Protein AF-X1IA68-F1 (afdb_monomer_lite)

Structure (mmCIF, N/CA/C/O backbone):
data_AF-X1IA68-F1
#
_entry.id   AF-X1IA68-F1
#
loop_
_atom_site.group_PDB
_atom_site.id
_atom_site.type_symbol
_atom_site.label_atom_id
_atom_site.label_alt_id
_atom_site.label_comp_id
_atom_site.label_asym_id
_atom_site.label_entity_id
_atom_site.label_seq_id
_atom_site.pdbx_PDB_ins_code
_atom_site.Cartn_x
_atom_site.Cartn_y
_atom_site.Cartn_z
_atom_site.occupancy
_atom_site.B_iso_or_equiv
_atom_site.auth_seq_id
_atom_site.auth_comp_id
_atom_site.auth_asym_id
_atom_site.auth_atom_id
_atom_site.pdbx_PDB_model_num
ATOM 1 N N . MET A 1 1 ? 50.338 -33.940 -5.721 1.00 51.47 1 MET A N 1
ATOM 2 C CA . MET A 1 1 ? 49.731 -33.482 -6.995 1.00 51.47 1 MET A CA 1
ATOM 3 C C . MET A 1 1 ? 48.842 -32.270 -6.734 1.00 51.47 1 MET A C 1
ATOM 5 O O . MET A 1 1 ? 47.936 -32.360 -5.916 1.00 51.47 1 MET A O 1
ATOM 9 N N . ARG A 1 2 ? 49.109 -31.123 -7.370 1.00 55.72 2 ARG A N 1
ATOM 10 C CA . ARG A 1 2 ? 48.331 -29.884 -7.185 1.00 55.72 2 ARG A CA 1
ATOM 11 C C . ARG A 1 2 ? 47.041 -29.965 -8.017 1.00 55.72 2 ARG A C 1
ATOM 13 O O . ARG A 1 2 ? 47.115 -30.059 -9.237 1.00 55.72 2 ARG A O 1
ATOM 20 N N . LYS A 1 3 ? 45.870 -29.956 -7.366 1.00 65.56 3 LYS A N 1
ATOM 21 C CA . LYS A 1 3 ? 44.548 -29.974 -8.027 1.00 65.56 3 LYS A CA 1
ATOM 22 C C . LYS A 1 3 ? 44.450 -28.796 -9.011 1.00 65.56 3 LYS A C 1
ATOM 24 O O . LYS A 1 3 ? 44.609 -27.643 -8.604 1.00 65.56 3 LYS A O 1
ATOM 29 N N . ARG A 1 4 ? 44.207 -29.074 -10.298 1.00 63.50 4 ARG A N 1
ATOM 30 C CA . ARG A 1 4 ? 43.933 -28.047 -11.319 1.00 63.50 4 ARG A CA 1
ATOM 31 C C . ARG A 1 4 ? 42.646 -27.312 -10.923 1.00 63.50 4 ARG A C 1
ATOM 33 O O . ARG A 1 4 ? 41.605 -27.945 -10.771 1.00 63.50 4 ARG A O 1
ATOM 40 N N . LYS A 1 5 ? 42.721 -25.993 -10.725 1.00 69.12 5 LYS A N 1
ATOM 41 C CA . LYS A 1 5 ? 41.530 -25.148 -10.572 1.00 69.12 5 LYS A CA 1
ATOM 42 C C . LYS A 1 5 ? 40.918 -24.979 -11.962 1.00 69.12 5 LYS A C 1
ATOM 44 O O . LYS A 1 5 ? 41.547 -24.375 -12.825 1.00 69.12 5 LYS A O 1
ATOM 49 N N . PHE A 1 6 ? 39.743 -25.554 -12.190 1.00 72.56 6 PHE A N 1
ATOM 50 C CA . PHE A 1 6 ? 38.972 -25.295 -13.402 1.00 72.56 6 PHE A CA 1
ATOM 51 C C . PHE A 1 6 ? 38.221 -23.975 -13.226 1.00 72.56 6 PHE A C 1
ATOM 53 O O . PHE A 1 6 ? 37.644 -23.726 -12.168 1.00 72.56 6 PHE A O 1
ATOM 60 N N . ALA A 1 7 ? 38.252 -23.116 -14.242 1.00 78.44 7 ALA A N 1
ATOM 61 C CA . ALA A 1 7 ? 37.415 -21.927 -14.258 1.00 78.44 7 ALA A CA 1
ATOM 62 C C . ALA A 1 7 ? 35.958 -22.369 -14.455 1.00 78.44 7 ALA A C 1
ATOM 64 O O . ALA A 1 7 ? 35.613 -22.943 -15.487 1.00 78.44 7 ALA A O 1
ATOM 65 N N . HIS A 1 8 ? 35.109 -22.134 -13.457 1.00 79.31 8 HIS A N 1
ATOM 66 C CA . HIS A 1 8 ? 33.673 -22.331 -13.604 1.00 79.31 8 HIS A CA 1
ATOM 67 C C . HIS A 1 8 ? 33.095 -21.121 -14.340 1.00 79.31 8 HIS A C 1
ATOM 69 O O . HIS A 1 8 ? 33.116 -20.009 -13.816 1.00 79.31 8 HIS A O 1
ATOM 75 N N . VAL A 1 9 ? 32.585 -21.326 -15.555 1.00 81.44 9 VAL A N 1
ATOM 76 C CA . VAL A 1 9 ? 31.809 -20.295 -16.252 1.00 81.44 9 VAL A CA 1
ATOM 77 C C . VAL A 1 9 ? 30.414 -20.287 -15.638 1.00 81.44 9 VAL A C 1
ATOM 79 O O . VAL A 1 9 ? 29.654 -21.244 -15.792 1.00 81.44 9 VAL A O 1
ATOM 82 N N . LEU A 1 10 ? 30.083 -19.225 -14.904 1.00 80.50 10 LEU A N 1
ATOM 83 C CA . LEU A 1 10 ? 28.730 -19.034 -14.393 1.00 80.50 10 LEU A CA 1
ATOM 84 C C . LEU A 1 10 ? 27.789 -18.786 -15.573 1.00 80.50 10 LEU A C 1
ATOM 86 O O .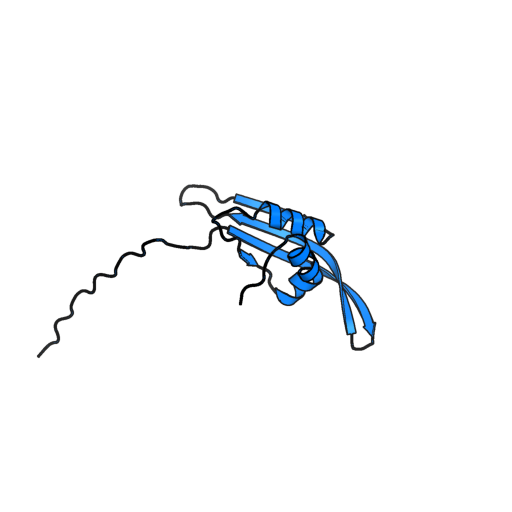 LEU A 1 10 ? 28.032 -17.911 -16.406 1.00 80.50 10 LEU A O 1
ATOM 90 N N . LYS A 1 11 ? 26.708 -19.564 -15.649 1.00 80.94 11 LYS A N 1
ATOM 91 C CA . LYS A 1 11 ? 25.676 -19.362 -16.664 1.00 80.94 11 LYS A CA 1
ATOM 92 C C . LYS A 1 11 ? 25.008 -18.001 -16.416 1.00 80.94 11 LYS A C 1
ATOM 94 O O . LYS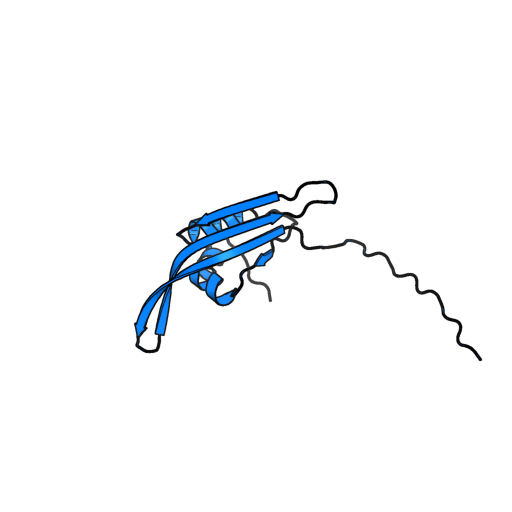 A 1 11 ? 24.622 -17.740 -15.275 1.00 80.94 11 LYS A O 1
ATOM 99 N N . PRO A 1 12 ? 24.846 -17.143 -17.437 1.00 74.12 12 PRO A N 1
ATOM 100 C CA . PRO A 1 12 ? 24.153 -15.878 -17.255 1.00 74.12 12 PRO A CA 1
ATOM 101 C C . PRO A 1 12 ? 22.700 -16.132 -16.841 1.00 74.12 12 PRO A C 1
ATOM 103 O O . PRO A 1 12 ? 22.039 -17.045 -17.349 1.00 74.12 12 PRO A O 1
ATOM 106 N N . ASN A 1 13 ? 22.192 -15.307 -15.926 1.00 76.88 13 ASN A N 1
ATOM 107 C CA . ASN A 1 13 ? 20.774 -15.321 -15.590 1.00 76.88 13 ASN A CA 1
ATOM 108 C C . ASN A 1 13 ? 19.963 -14.935 -16.831 1.00 76.88 13 ASN A C 1
ATOM 110 O O . ASN A 1 13 ? 20.198 -13.887 -17.426 1.00 76.88 13 ASN A O 1
ATOM 114 N N . LYS A 1 14 ? 18.979 -15.766 -17.199 1.00 68.88 14 LYS A N 1
ATOM 115 C CA . LYS A 1 14 ? 18.108 -15.523 -18.365 1.00 68.88 14 LYS A CA 1
ATOM 116 C C . LYS A 1 14 ? 17.340 -14.199 -18.245 1.00 68.88 14 LYS A C 1
ATOM 118 O O . LYS A 1 14 ? 17.063 -13.558 -19.248 1.00 68.88 14 LYS A O 1
ATOM 123 N N . THR A 1 15 ? 17.014 -13.798 -17.016 1.00 61.28 15 THR A N 1
ATOM 124 C CA . THR A 1 15 ? 16.343 -12.537 -16.677 1.00 61.28 15 THR A CA 1
ATOM 125 C C . THR A 1 15 ? 16.694 -12.141 -15.249 1.00 61.28 15 THR A C 1
ATOM 127 O O . THR A 1 15 ? 16.674 -12.997 -14.364 1.00 61.28 15 THR A O 1
ATOM 130 N N . ASN A 1 16 ? 16.934 -10.854 -15.001 1.00 62.41 16 ASN A N 1
ATOM 131 C CA . ASN A 1 16 ? 17.073 -10.319 -13.649 1.00 62.41 16 ASN A CA 1
ATOM 132 C C . ASN A 1 16 ? 15.703 -9.791 -13.195 1.00 62.41 16 ASN A C 1
ATOM 134 O O . ASN A 1 16 ? 15.261 -8.740 -13.655 1.00 62.41 16 ASN A O 1
ATOM 138 N N . ARG A 1 17 ? 14.990 -10.519 -12.326 1.00 65.75 17 ARG A N 1
ATOM 139 C CA . ARG A 1 17 ? 13.723 -10.043 -11.734 1.00 65.75 17 ARG A CA 1
ATOM 140 C C . ARG A 1 17 ? 14.011 -9.158 -10.527 1.00 65.75 17 ARG A C 1
ATOM 142 O O . ARG A 1 17 ? 13.583 -9.449 -9.415 1.00 65.75 17 ARG A O 1
ATOM 149 N N . ASN A 1 18 ? 14.775 -8.096 -10.748 1.00 77.81 18 ASN A N 1
ATOM 150 C CA . ASN A 1 18 ? 15.015 -7.128 -9.696 1.00 77.81 18 ASN A CA 1
ATOM 151 C C . ASN A 1 18 ? 13.709 -6.374 -9.407 1.00 77.81 18 ASN A C 1
ATOM 153 O O . ASN A 1 18 ? 13.101 -5.855 -10.348 1.00 77.81 18 ASN A O 1
ATOM 157 N N . PRO A 1 19 ? 13.280 -6.277 -8.135 1.00 86.19 19 PRO A N 1
ATOM 158 C CA . PRO A 1 19 ? 12.165 -5.424 -7.755 1.00 86.19 19 PRO A CA 1
ATOM 159 C C . PRO A 1 19 ? 12.383 -4.004 -8.285 1.00 86.19 19 PRO A C 1
ATOM 161 O O . PRO A 1 19 ? 13.470 -3.432 -8.146 1.00 86.19 19 PRO A O 1
ATOM 164 N N . ALA A 1 20 ? 11.376 -3.469 -8.965 1.00 90.81 20 ALA A N 1
ATOM 165 C CA . ALA A 1 20 ? 11.455 -2.161 -9.610 1.00 90.81 20 ALA A CA 1
ATOM 166 C C . ALA A 1 20 ? 10.294 -1.242 -9.230 1.00 90.81 20 ALA A C 1
ATOM 168 O O . ALA A 1 20 ? 10.384 -0.044 -9.470 1.00 90.81 20 ALA A O 1
ATOM 169 N N . GLN A 1 21 ? 9.218 -1.785 -8.660 1.00 95.19 21 GLN A N 1
ATOM 170 C CA . GLN A 1 21 ? 8.056 -1.017 -8.238 1.00 95.19 21 GLN A CA 1
ATOM 171 C C . GLN A 1 21 ? 7.774 -1.301 -6.772 1.00 95.19 21 GLN A C 1
ATOM 173 O O . GLN A 1 21 ? 7.566 -2.452 -6.386 1.00 95.19 21 GLN A O 1
ATOM 178 N N . PHE A 1 22 ? 7.760 -0.241 -5.981 1.00 97.00 22 PHE A N 1
ATOM 179 C CA . PHE A 1 22 ? 7.554 -0.282 -4.548 1.00 97.00 22 PHE A CA 1
ATOM 180 C C . PHE A 1 22 ? 6.441 0.687 -4.175 1.00 97.00 22 PHE A C 1
ATOM 182 O O . PHE A 1 22 ? 6.287 1.742 -4.792 1.00 97.00 22 PHE A O 1
ATOM 189 N N . LEU A 1 23 ? 5.680 0.332 -3.153 1.00 97.94 23 LEU A N 1
ATOM 190 C CA . LEU A 1 23 ? 4.729 1.209 -2.503 1.00 97.94 23 LEU A CA 1
ATOM 191 C C . LEU A 1 23 ? 4.974 1.114 -1.005 1.00 97.94 23 LEU A C 1
ATOM 193 O O . LEU A 1 23 ? 4.634 0.115 -0.379 1.00 97.94 23 LEU A O 1
ATOM 197 N N . PHE A 1 24 ? 5.611 2.139 -0.458 1.00 98.00 24 PHE A N 1
ATOM 198 C CA . PHE A 1 24 ? 5.800 2.270 0.979 1.00 98.00 24 PHE A CA 1
ATOM 199 C C . PHE A 1 24 ? 4.591 2.971 1.559 1.00 98.00 24 PHE A C 1
ATOM 201 O O . PHE A 1 24 ? 4.080 3.899 0.931 1.00 98.00 24 PHE A O 1
ATOM 208 N N . PHE A 1 25 ? 4.140 2.562 2.733 1.00 97.94 25 PHE A N 1
ATOM 209 C CA . PHE A 1 25 ? 3.120 3.306 3.448 1.00 97.94 25 PHE A CA 1
ATOM 210 C C . PHE A 1 25 ? 3.297 3.189 4.955 1.00 97.94 25 PHE A C 1
ATOM 212 O O . PHE A 1 25 ? 3.920 2.247 5.444 1.00 97.94 25 PHE A O 1
ATOM 219 N N . ASP A 1 26 ? 2.763 4.184 5.647 1.00 97.19 26 ASP A N 1
ATOM 220 C CA . ASP A 1 26 ? 2.767 4.293 7.098 1.00 97.19 26 ASP A CA 1
ATOM 221 C C . ASP A 1 26 ? 1.450 4.925 7.551 1.00 97.19 26 ASP A C 1
ATOM 223 O O . ASP A 1 26 ? 0.864 5.738 6.816 1.00 97.19 26 ASP A O 1
ATOM 227 N N . THR A 1 27 ? 0.963 4.517 8.722 1.00 96.56 27 THR A N 1
ATOM 228 C CA . THR A 1 27 ? -0.342 4.930 9.241 1.00 96.56 27 THR A CA 1
ATOM 229 C C . THR A 1 27 ? -0.262 5.421 10.679 1.00 96.56 27 THR A C 1
ATOM 231 O O . THR A 1 27 ? 0.379 4.826 11.537 1.00 96.56 27 THR A O 1
ATOM 234 N N . GLU A 1 28 ? -0.990 6.494 10.958 1.00 96.06 28 GLU A N 1
ATOM 235 C CA . GLU A 1 28 ? -1.250 6.990 12.303 1.00 96.06 28 GLU A CA 1
ATOM 236 C C . GLU A 1 28 ? -2.667 6.601 12.715 1.00 96.06 28 GLU A C 1
ATOM 238 O O . GLU A 1 28 ? -3.585 6.585 11.886 1.00 96.06 28 GLU A O 1
ATOM 243 N N . THR A 1 29 ? -2.874 6.309 14.001 1.00 95.25 29 THR A N 1
ATOM 244 C CA . THR A 1 29 ? -4.156 5.774 14.487 1.00 95.25 29 THR A CA 1
ATOM 245 C C . THR A 1 29 ? -4.726 6.517 15.682 1.00 95.25 29 THR A C 1
ATOM 247 O O . THR A 1 29 ? -4.003 7.077 16.506 1.00 95.25 29 THR A O 1
ATOM 250 N N . HIS A 1 30 ? -6.052 6.493 15.786 1.00 92.25 30 HIS A N 1
ATOM 251 C CA . HIS A 1 30 ? -6.770 6.773 17.018 1.00 92.25 30 HIS A CA 1
ATOM 252 C C . HIS A 1 30 ? -6.953 5.474 17.796 1.00 92.25 30 HIS A C 1
ATOM 254 O O . HIS A 1 30 ? -7.501 4.497 17.284 1.00 92.25 30 HIS A O 1
ATOM 260 N N . GLU A 1 31 ? -6.482 5.462 19.039 1.00 91.50 31 GLU A N 1
ATOM 261 C CA . GLU A 1 31 ? -6.665 4.323 19.926 1.00 91.50 31 GLU A CA 1
ATOM 262 C C . GLU A 1 31 ? -7.976 4.462 20.705 1.00 91.50 31 GLU A C 1
ATOM 264 O O . GLU A 1 31 ? -8.190 5.424 21.443 1.00 91.50 31 GLU A O 1
ATOM 269 N N . HIS A 1 32 ? -8.831 3.454 20.578 1.00 89.62 32 HIS A N 1
ATOM 270 C CA . HIS A 1 32 ? -10.095 3.337 21.286 1.00 89.62 32 HIS A CA 1
ATOM 271 C C . HIS A 1 32 ? -10.029 2.164 22.260 1.00 89.62 32 HIS A C 1
ATOM 273 O O . HIS A 1 32 ? -9.780 1.017 21.878 1.00 89.62 32 HIS A O 1
ATOM 279 N N . SER A 1 33 ? -10.280 2.427 23.540 1.00 86.69 33 SER A N 1
ATOM 280 C CA . SER A 1 33 ? -10.332 1.373 24.555 1.00 86.69 33 SER A CA 1
ATOM 281 C C . SER A 1 33 ? -11.702 0.699 24.544 1.00 86.69 33 SER A C 1
ATOM 283 O O . SER A 1 33 ? -12.688 1.282 24.982 1.00 86.69 33 SER A O 1
ATOM 285 N N . ILE A 1 34 ? -11.771 -0.546 24.065 1.00 84.69 34 ILE A N 1
ATOM 286 C CA . ILE A 1 34 ? -13.010 -1.346 24.086 1.00 84.69 34 ILE A CA 1
ATOM 287 C C . ILE A 1 34 ? -13.155 -2.057 25.438 1.00 84.69 34 ILE A C 1
ATOM 289 O O . ILE A 1 34 ? -14.252 -2.183 25.978 1.00 84.69 34 ILE A O 1
ATOM 293 N N . LYS A 1 35 ? -12.040 -2.556 25.986 1.00 84.81 35 LYS A N 1
ATOM 294 C CA . LYS A 1 35 ? -11.933 -3.186 27.313 1.00 84.81 35 LYS A CA 1
ATOM 295 C C . LYS A 1 35 ? -10.557 -2.868 27.907 1.00 84.81 35 LYS A C 1
ATOM 297 O O . LYS A 1 35 ? -9.649 -2.568 27.136 1.00 84.81 35 LYS A O 1
ATOM 302 N N . PRO A 1 36 ? -10.338 -3.049 29.223 1.00 80.06 36 PRO A N 1
ATOM 303 C CA . PRO A 1 36 ? -9.028 -2.808 29.840 1.00 80.06 36 PRO A CA 1
ATOM 304 C C . PRO A 1 36 ? -7.857 -3.537 29.156 1.00 80.06 36 PRO A C 1
ATOM 306 O O . PRO A 1 36 ? -6.738 -3.044 29.162 1.00 80.06 36 PRO A O 1
ATOM 309 N N . SER A 1 37 ? -8.114 -4.695 28.534 1.00 82.00 37 SER A N 1
ATOM 310 C CA . SER A 1 37 ? -7.117 -5.497 27.813 1.00 82.00 37 SER A CA 1
ATOM 311 C C . SER A 1 37 ? -7.258 -5.487 26.286 1.00 82.00 37 SER A C 1
ATOM 313 O O . SER A 1 37 ? -6.504 -6.182 25.607 1.00 82.00 37 SER A O 1
ATOM 315 N N . LYS A 1 38 ? -8.228 -4.753 25.719 1.00 82.69 38 LYS A N 1
ATOM 316 C CA . LYS A 1 38 ? -8.471 -4.720 24.268 1.00 82.69 38 LYS A CA 1
ATOM 317 C C . LYS A 1 38 ? -8.599 -3.294 23.761 1.00 82.69 38 LYS A C 1
ATOM 319 O O . LYS A 1 38 ? -9.523 -2.569 24.134 1.00 82.69 38 LYS A O 1
ATOM 324 N N . LYS A 1 39 ? -7.702 -2.963 22.842 1.00 86.88 39 LYS A N 1
ATOM 325 C CA . LYS A 1 39 ? -7.630 -1.686 22.144 1.00 86.88 39 LYS A CA 1
ATOM 326 C C . LYS A 1 39 ? -8.015 -1.893 20.685 1.00 86.88 39 LYS A C 1
ATOM 328 O O . LYS A 1 39 ? -7.684 -2.922 20.096 1.00 86.88 39 LYS A O 1
ATOM 333 N N . TYR A 1 40 ? -8.742 -0.936 20.135 1.00 88.31 40 TYR A N 1
ATOM 334 C CA . TYR A 1 40 ? -9.057 -0.840 18.719 1.00 88.31 40 TYR A CA 1
ATOM 335 C C . TYR A 1 40 ? -8.325 0.359 18.142 1.00 88.31 40 TYR A C 1
ATOM 337 O O . TYR A 1 40 ? -8.287 1.414 18.768 1.00 88.31 40 TYR A O 1
ATOM 345 N N . HIS A 1 41 ? -7.732 0.176 16.970 1.00 90.81 41 HIS A N 1
ATOM 346 C CA . HIS A 1 41 ? -6.991 1.219 16.282 1.00 90.81 41 HIS A CA 1
ATOM 347 C C . HIS A 1 41 ? -7.754 1.591 15.021 1.00 90.81 41 HIS A C 1
ATOM 349 O O . HIS A 1 41 ? -7.914 0.770 14.119 1.00 90.81 41 HIS A O 1
ATOM 355 N N . GLU A 1 42 ? -8.244 2.822 14.991 1.00 91.69 42 GLU A N 1
ATOM 356 C CA . GLU A 1 42 ? -8.894 3.410 13.829 1.00 91.69 42 GLU A CA 1
ATOM 357 C C . GLU A 1 42 ? -7.874 4.232 13.046 1.00 91.69 42 GLU A C 1
ATOM 359 O O . GLU A 1 42 ? -7.081 4.959 13.649 1.00 91.6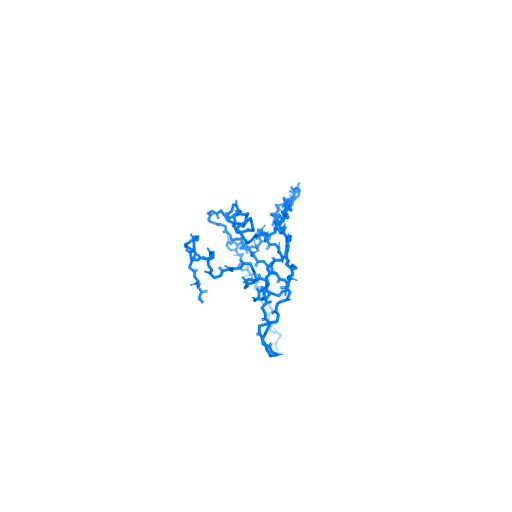9 42 GLU A O 1
ATOM 364 N N . LEU A 1 43 ? -7.882 4.130 11.715 1.00 95.12 43 LEU A N 1
ATOM 365 C CA . LEU A 1 43 ? -7.021 4.957 10.877 1.00 95.12 43 LEU A CA 1
ATOM 366 C C . LEU A 1 43 ? -7.346 6.438 11.111 1.00 95.12 43 LEU 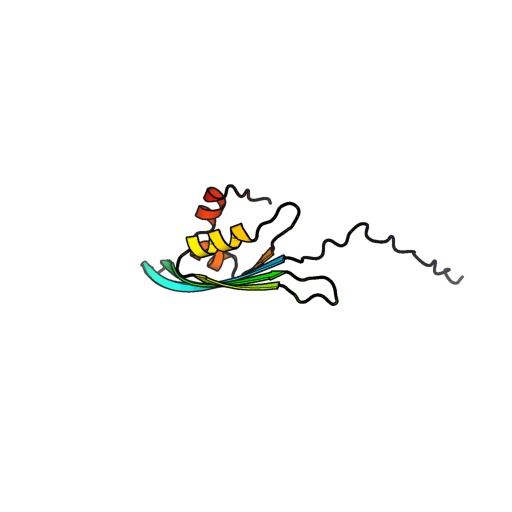A C 1
ATOM 368 O O . LEU A 1 43 ? -8.486 6.862 10.951 1.00 95.12 43 LEU A O 1
ATOM 372 N N . LYS A 1 44 ? -6.326 7.218 11.464 1.00 95.06 44 LYS A N 1
ATOM 373 C CA . LYS A 1 44 ? -6.406 8.677 11.549 1.00 95.06 44 LYS A CA 1
ATOM 374 C C . LYS A 1 44 ? -5.951 9.307 10.243 1.00 95.06 44 LYS A C 1
ATOM 376 O O . LYS A 1 44 ? -6.641 10.142 9.674 1.00 95.06 44 LYS A O 1
ATOM 381 N N . LEU A 1 45 ? -4.750 8.932 9.813 1.00 97.00 45 LEU A N 1
ATOM 382 C CA . LEU A 1 45 ? -4.134 9.396 8.578 1.00 97.00 45 LEU A CA 1
ATOM 383 C C . LEU A 1 45 ? -3.025 8.445 8.154 1.00 97.00 45 LEU A C 1
ATOM 385 O O . LEU A 1 45 ? -2.575 7.605 8.929 1.00 97.00 45 LEU A O 1
ATOM 389 N N . GLY A 1 46 ? -2.542 8.612 6.935 1.00 97.00 46 GLY A N 1
ATOM 390 C CA . GLY A 1 46 ? -1.364 7.921 6.458 1.00 97.00 46 GLY A CA 1
ATOM 391 C C . GLY A 1 46 ? -0.766 8.576 5.227 1.00 97.00 46 GLY A C 1
ATOM 392 O O . GLY A 1 46 ? -1.354 9.443 4.571 1.00 97.00 46 GLY A O 1
ATOM 393 N N . TRP A 1 47 ? 0.443 8.132 4.915 1.00 98.06 47 TRP A N 1
ATOM 394 C CA . TRP A 1 47 ? 1.166 8.529 3.719 1.00 98.06 47 TRP A CA 1
ATOM 395 C C . TRP A 1 4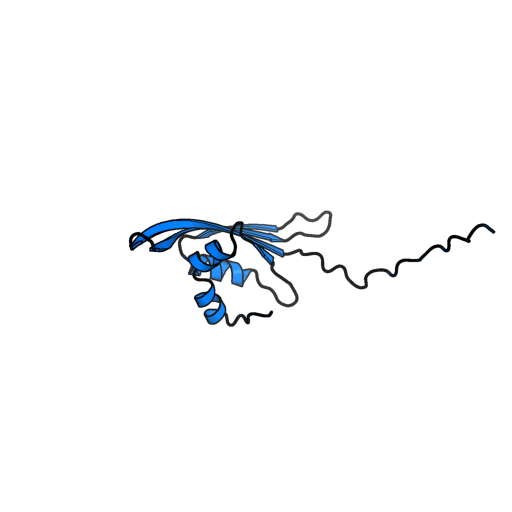7 ? 1.604 7.294 2.956 1.00 98.06 47 TRP A C 1
ATOM 397 O O . TRP A 1 47 ? 2.115 6.340 3.533 1.00 98.06 47 TRP A O 1
ATOM 407 N N . ALA A 1 48 ? 1.424 7.330 1.641 1.00 98.06 48 ALA A N 1
ATOM 408 C CA . ALA A 1 48 ? 1.936 6.332 0.724 1.00 98.06 48 ALA A CA 1
ATOM 409 C C . ALA A 1 48 ? 2.942 6.969 -0.240 1.00 98.06 48 ALA A C 1
ATOM 411 O O . ALA A 1 48 ? 2.732 8.070 -0.753 1.00 98.06 48 ALA A O 1
ATOM 412 N N . CYS A 1 49 ? 4.023 6.252 -0.519 1.00 98.31 49 CYS A N 1
ATOM 413 C CA . CYS A 1 49 ? 5.053 6.618 -1.474 1.00 98.31 49 CYS A CA 1
ATOM 414 C C . CYS A 1 49 ? 5.197 5.504 -2.505 1.00 98.31 49 CYS A C 1
ATOM 416 O O . CYS A 1 49 ? 5.723 4.428 -2.218 1.00 98.31 49 CYS A O 1
ATOM 418 N N . TYR A 1 50 ? 4.730 5.768 -3.721 1.00 98.25 50 TYR A N 1
ATOM 419 C CA . TYR A 1 50 ? 5.018 4.917 -4.863 1.00 98.25 50 TYR A CA 1
ATOM 420 C C . TYR A 1 50 ? 6.382 5.285 -5.436 1.00 98.25 50 TYR A C 1
ATOM 422 O O . TYR A 1 50 ? 6.584 6.419 -5.872 1.00 98.25 50 TYR A O 1
ATOM 430 N N . TRP A 1 51 ? 7.286 4.313 -5.497 1.00 97.31 51 TRP A N 1
ATOM 431 C CA . TRP A 1 51 ? 8.598 4.455 -6.109 1.00 97.31 51 TRP A CA 1
ATOM 432 C C . TRP A 1 51 ? 8.777 3.422 -7.220 1.00 97.31 51 TRP A C 1
ATOM 434 O O . TRP A 1 51 ? 8.791 2.212 -6.988 1.00 97.31 51 TRP A O 1
ATOM 444 N N . LYS A 1 52 ? 8.944 3.910 -8.449 1.00 95.00 52 LYS A N 1
ATOM 445 C CA . LYS A 1 52 ? 9.334 3.107 -9.604 1.00 95.00 52 LYS A CA 1
ATOM 446 C C . LYS A 1 52 ? 10.766 3.431 -9.989 1.00 95.00 52 LYS A C 1
ATOM 448 O O . LYS A 1 52 ? 11.035 4.496 -10.555 1.00 95.00 52 LYS A O 1
ATOM 453 N N . ARG A 1 53 ? 11.649 2.471 -9.732 1.00 91.62 53 ARG A N 1
ATOM 454 C CA . ARG A 1 53 ? 13.041 2.511 -10.161 1.00 91.62 53 ARG A CA 1
ATOM 455 C C . ARG A 1 53 ? 13.124 2.347 -11.675 1.00 91.62 53 ARG A C 1
ATOM 457 O O . ARG A 1 53 ? 12.477 1.463 -12.251 1.00 91.62 53 ARG A O 1
ATOM 464 N N . ARG A 1 54 ? 13.906 3.196 -12.326 1.00 89.25 54 ARG A N 1
ATOM 465 C CA . ARG A 1 54 ? 14.143 3.180 -13.770 1.00 89.25 54 ARG A CA 1
ATOM 466 C C . ARG A 1 54 ? 15.574 2.715 -14.075 1.00 89.25 54 ARG A C 1
ATOM 468 O O . ARG A 1 54 ? 16.392 2.602 -13.163 1.00 89.25 54 ARG A O 1
ATOM 475 N N . PRO A 1 55 ? 15.864 2.342 -15.334 1.00 86.94 55 PRO A N 1
ATOM 476 C CA . PRO A 1 55 ? 17.228 2.058 -15.759 1.00 86.94 55 PRO A CA 1
ATOM 477 C C . PRO A 1 55 ? 18.159 3.249 -15.518 1.00 86.94 55 PRO A C 1
ATOM 479 O O . PRO A 1 55 ? 17.712 4.393 -15.423 1.00 86.94 55 PRO A O 1
ATOM 482 N N . GLU A 1 56 ? 19.455 2.964 -15.459 1.00 84.94 56 GLU A N 1
ATOM 483 C CA . GLU A 1 56 ? 20.494 3.973 -15.277 1.00 84.94 56 GLU A CA 1
ATOM 484 C C . GLU A 1 56 ? 20.371 5.107 -16.310 1.00 84.94 56 GLU A C 1
ATOM 486 O O . GLU A 1 56 ? 20.077 4.874 -17.483 1.00 84.94 56 GLU A O 1
ATOM 491 N N . GLY A 1 57 ? 20.543 6.349 -15.852 1.00 84.44 57 GLY A N 1
ATOM 492 C CA . GLY A 1 57 ? 20.392 7.552 -16.678 1.00 84.44 57 GLY A CA 1
ATOM 493 C C . GLY A 1 57 ? 18.958 8.078 -16.813 1.00 84.44 57 GLY A C 1
ATOM 494 O O . GLY A 1 57 ? 18.772 9.195 -17.291 1.00 84.44 57 GLY A O 1
ATOM 495 N N . VAL A 1 58 ? 17.941 7.339 -16.351 1.00 91.44 58 VAL A N 1
ATOM 496 C CA . VAL A 1 58 ? 16.548 7.812 -16.302 1.00 91.44 58 VAL A CA 1
ATOM 497 C C . VAL A 1 58 ? 16.153 8.097 -14.858 1.00 91.44 58 VAL A C 1
ATOM 499 O O . VAL A 1 58 ? 16.335 7.262 -13.977 1.00 91.44 58 VAL A O 1
ATOM 502 N N . LYS A 1 59 ? 15.573 9.275 -14.608 1.00 91.31 59 LYS A N 1
ATOM 503 C CA . LYS A 1 59 ? 15.108 9.641 -13.268 1.00 91.31 59 LYS A CA 1
ATOM 504 C C . LYS A 1 59 ? 13.972 8.720 -12.820 1.00 91.31 59 LYS A C 1
ATOM 506 O O . LYS A 1 59 ? 13.006 8.489 -13.552 1.00 91.31 59 LYS A O 1
ATOM 511 N N . ASP A 1 60 ? 14.079 8.244 -11.588 1.00 94.50 60 ASP A N 1
ATOM 512 C CA . ASP A 1 60 ? 13.040 7.450 -10.949 1.00 94.50 60 ASP A CA 1
ATOM 513 C C . ASP A 1 60 ? 11.716 8.209 -10.841 1.00 94.50 60 ASP A C 1
ATOM 515 O O . ASP A 1 60 ? 11.665 9.438 -10.737 1.00 94.50 60 ASP A O 1
ATOM 519 N N . THR A 1 61 ? 10.617 7.458 -10.848 1.00 94.88 61 THR A N 1
ATOM 520 C CA . THR A 1 61 ? 9.285 8.019 -10.614 1.00 94.88 61 THR A CA 1
ATOM 521 C C . THR A 1 61 ? 8.942 7.859 -9.140 1.00 94.88 61 THR A C 1
ATOM 523 O O . THR A 1 61 ? 8.865 6.731 -8.658 1.00 94.88 61 THR A O 1
ATOM 526 N N . ILE A 1 62 ? 8.720 8.970 -8.440 1.00 97.62 62 ILE A N 1
ATOM 527 C CA . ILE A 1 62 ? 8.295 8.990 -7.036 1.00 97.62 62 ILE A CA 1
ATOM 528 C C . ILE A 1 62 ? 6.989 9.776 -6.949 1.00 97.62 62 ILE A C 1
ATOM 530 O O . ILE A 1 62 ? 6.918 10.906 -7.429 1.00 97.62 62 ILE A O 1
ATOM 534 N N . ILE A 1 63 ? 5.953 9.171 -6.372 1.00 98.00 63 ILE A N 1
ATOM 535 C CA . ILE A 1 63 ? 4.631 9.783 -6.213 1.00 98.00 63 ILE A CA 1
ATOM 536 C C . ILE A 1 63 ? 4.184 9.588 -4.770 1.00 98.00 63 ILE A C 1
ATOM 538 O O . ILE A 1 63 ? 4.020 8.455 -4.319 1.00 98.00 63 ILE A O 1
ATOM 542 N N . TRP A 1 64 ? 3.947 10.698 -4.080 1.00 98.31 64 TRP A N 1
ATOM 543 C CA . TRP A 1 64 ? 3.422 10.710 -2.721 1.00 98.31 64 TRP A CA 1
ATOM 544 C C . TRP A 1 64 ? 1.906 10.861 -2.725 1.00 98.31 64 TRP A C 1
ATOM 546 O O . TRP A 1 64 ? 1.340 11.570 -3.561 1.00 98.31 64 TRP A O 1
ATOM 556 N N . LYS A 1 65 ? 1.249 10.206 -1.773 1.00 98.31 65 LYS A N 1
ATOM 557 C CA . LYS A 1 65 ? -0.190 10.283 -1.569 1.00 98.31 65 LYS A CA 1
ATOM 558 C C . LYS A 1 65 ? -0.496 10.316 -0.078 1.00 98.31 65 LYS A C 1
ATOM 560 O O . LYS A 1 65 ? -0.241 9.347 0.625 1.00 98.31 65 LYS A O 1
ATOM 565 N N . TYR A 1 66 ? -1.082 11.419 0.364 1.00 98.12 66 TYR A N 1
ATOM 566 C CA . TYR A 1 66 ? -1.749 11.507 1.657 1.00 98.12 66 TYR A CA 1
ATOM 567 C C . TYR A 1 66 ? -3.127 10.836 1.596 1.00 98.12 66 TYR A C 1
ATOM 569 O O . TYR A 1 66 ? -3.799 10.906 0.555 1.00 98.12 66 TYR A O 1
ATOM 577 N N . PHE A 1 67 ? -3.543 10.206 2.691 1.00 97.81 67 PHE A N 1
ATOM 578 C CA . PHE A 1 67 ? -4.874 9.629 2.851 1.00 97.81 67 PHE A CA 1
ATOM 579 C C . PHE A 1 67 ? -5.332 9.680 4.313 1.00 97.81 67 PHE A C 1
ATOM 581 O O . PHE A 1 67 ? -4.524 9.563 5.227 1.00 97.81 67 PHE A O 1
ATOM 588 N N . GLU A 1 68 ? -6.637 9.828 4.522 1.00 96.94 68 GLU A N 1
ATOM 589 C CA . GLU A 1 68 ? -7.277 9.793 5.853 1.00 96.94 68 GLU A CA 1
ATOM 590 C C . GLU A 1 68 ? -8.240 8.618 5.984 1.00 96.94 68 GLU A C 1
ATOM 592 O O . GLU A 1 68 ? -8.614 8.220 7.080 1.00 96.94 68 GLU A O 1
ATOM 597 N N . ASP A 1 69 ? -8.604 8.019 4.855 1.00 96.19 69 ASP A N 1
ATOM 598 C CA . ASP A 1 69 ? -9.493 6.882 4.792 1.00 96.19 69 ASP A CA 1
ATOM 599 C C . ASP A 1 69 ? -8.823 5.706 4.058 1.00 96.19 69 ASP A C 1
ATOM 601 O O . ASP A 1 69 ? -8.036 5.904 3.118 1.00 96.19 69 ASP A O 1
ATOM 605 N N . PRO A 1 70 ? -9.160 4.459 4.431 1.00 96.06 70 PRO A N 1
ATOM 606 C CA . PRO A 1 70 ? -8.615 3.280 3.772 1.00 96.06 70 PRO A CA 1
ATOM 607 C C . PRO A 1 70 ? -8.902 3.232 2.266 1.00 96.06 70 PRO A C 1
ATOM 609 O O . PRO A 1 70 ? -8.066 2.768 1.493 1.00 96.06 70 PRO A O 1
ATOM 612 N N . LYS A 1 71 ? -10.063 3.725 1.810 1.00 96.19 71 LYS A N 1
ATOM 613 C CA . LYS A 1 71 ? -10.449 3.652 0.393 1.00 96.19 71 LYS A CA 1
ATOM 614 C C . LYS A 1 71 ? -9.457 4.422 -0.468 1.00 96.19 71 LYS A C 1
ATOM 616 O O . LYS A 1 71 ? -8.979 3.884 -1.460 1.00 96.19 71 LYS A O 1
ATOM 621 N N . THR A 1 72 ? -9.104 5.641 -0.072 1.00 97.38 72 THR A N 1
ATOM 622 C CA . THR A 1 72 ? -8.140 6.479 -0.791 1.00 97.38 72 THR A CA 1
ATOM 623 C C . THR A 1 72 ? -6.777 5.799 -0.923 1.00 97.38 72 THR A C 1
ATOM 625 O O . THR A 1 72 ? -6.160 5.870 -1.990 1.00 97.38 72 THR A O 1
ATOM 628 N N . PHE A 1 73 ? -6.320 5.102 0.120 1.00 97.38 73 PHE A N 1
ATOM 629 C CA . PHE A 1 73 ? -5.096 4.302 0.062 1.00 97.38 73 PHE A CA 1
ATOM 630 C C . PHE A 1 73 ? -5.209 3.149 -0.943 1.00 97.38 73 PHE A C 1
ATOM 632 O O . PHE A 1 73 ? -4.360 3.012 -1.826 1.00 97.38 73 PHE A O 1
ATOM 639 N N . TRP A 1 74 ? -6.269 2.344 -0.856 1.00 96.88 74 TRP A N 1
ATOM 640 C CA . TRP A 1 74 ? -6.446 1.169 -1.711 1.00 96.88 74 TRP A CA 1
ATOM 641 C C . TRP A 1 74 ? -6.706 1.512 -3.179 1.00 96.88 74 TRP A C 1
ATOM 643 O O . TRP A 1 74 ? -6.208 0.817 -4.068 1.00 96.88 74 TRP A O 1
ATOM 653 N N . ASP A 1 75 ? -7.426 2.601 -3.446 1.00 96.56 75 ASP A N 1
ATOM 654 C CA . ASP A 1 75 ? -7.610 3.151 -4.788 1.00 96.56 75 ASP A CA 1
ATOM 655 C C . ASP A 1 75 ? -6.254 3.587 -5.370 1.00 96.56 75 ASP A C 1
ATOM 657 O O . ASP A 1 75 ? -5.931 3.278 -6.520 1.00 96.56 75 ASP A O 1
ATOM 661 N N . PHE A 1 76 ? -5.414 4.253 -4.565 1.00 97.19 76 PHE A N 1
ATOM 662 C CA . PHE A 1 76 ? -4.067 4.644 -4.978 1.00 97.19 76 PHE A CA 1
ATOM 663 C C . PHE A 1 76 ? -3.175 3.430 -5.247 1.00 97.19 76 PHE A C 1
ATOM 665 O O . PHE A 1 76 ? -2.575 3.364 -6.319 1.00 97.19 76 PHE A O 1
ATOM 672 N N . LEU A 1 77 ? -3.124 2.460 -4.332 1.00 96.25 77 LEU A N 1
ATOM 673 C CA . LEU A 1 77 ? -2.366 1.218 -4.493 1.00 96.25 77 LEU A CA 1
ATOM 674 C C . LEU A 1 77 ? -2.768 0.505 -5.782 1.00 96.25 77 LEU A C 1
ATOM 676 O O . LEU A 1 77 ? -1.913 0.215 -6.619 1.00 96.25 77 LEU A O 1
ATOM 680 N N . THR A 1 78 ? -4.069 0.295 -5.979 1.00 94.94 78 THR A N 1
ATOM 681 C CA . THR A 1 78 ? -4.599 -0.414 -7.149 1.00 94.94 78 THR A CA 1
ATOM 682 C C . THR A 1 78 ? -4.302 0.340 -8.444 1.00 94.94 78 THR A C 1
ATOM 684 O O . THR A 1 78 ? -3.941 -0.282 -9.436 1.00 94.94 78 THR A O 1
ATOM 687 N N . SER A 1 79 ? -4.317 1.679 -8.432 1.00 95.25 79 SER A N 1
ATOM 688 C CA . SER A 1 79 ? -3.928 2.489 -9.600 1.00 95.25 79 SER A CA 1
ATOM 689 C C . SER A 1 79 ? -2.470 2.300 -10.050 1.00 95.25 79 SER A C 1
ATOM 691 O O . SER A 1 79 ? -2.111 2.715 -11.153 1.00 95.25 79 SER A O 1
ATOM 693 N N . LYS A 1 80 ? -1.608 1.735 -9.191 1.00 95.31 80 LYS A N 1
ATOM 694 C CA . LYS A 1 80 ? -0.190 1.456 -9.478 1.00 95.31 80 LYS A CA 1
ATOM 695 C C . LYS A 1 80 ? 0.086 -0.006 -9.803 1.00 95.31 80 LYS A C 1
ATOM 697 O O . LYS A 1 80 ? 1.218 -0.338 -10.153 1.00 95.31 80 LYS A O 1
ATOM 702 N N . VAL A 1 81 ? -0.916 -0.871 -9.685 1.00 93.12 81 VAL A N 1
ATOM 703 C CA . VAL A 1 81 ? -0.813 -2.262 -10.117 1.00 93.12 81 VAL A CA 1
ATOM 704 C C . VAL A 1 81 ? -0.949 -2.291 -11.636 1.00 93.12 81 VAL A C 1
ATOM 706 O O . VAL A 1 81 ? -1.902 -1.763 -12.202 1.00 93.12 81 VAL A O 1
ATOM 709 N N . HIS A 1 82 ? 0.036 -2.887 -12.300 1.00 87.38 82 HIS A N 1
ATOM 710 C CA . HIS A 1 82 ? 0.062 -3.049 -13.749 1.00 87.38 82 HIS A CA 1
ATOM 711 C C . HIS A 1 82 ? 0.327 -4.507 -14.099 1.00 87.38 82 HIS A C 1
ATOM 713 O O . HIS A 1 82 ? 1.099 -5.179 -13.404 1.00 87.38 82 HIS A O 1
ATOM 719 N N . ASP A 1 83 ? -0.249 -4.952 -15.212 1.00 84.19 83 ASP A N 1
ATOM 720 C CA . ASP A 1 83 ? -0.048 -6.301 -15.728 1.00 84.19 83 ASP A CA 1
ATOM 721 C C . ASP A 1 83 ? 1.440 -6.624 -15.910 1.00 84.19 83 ASP A C 1
ATOM 723 O O . ASP A 1 83 ? 2.275 -5.750 -16.156 1.00 84.19 83 ASP A O 1
ATOM 727 N N . GLU A 1 84 ? 1.774 -7.902 -15.720 1.00 83.69 84 GLU A N 1
ATOM 728 C CA . GLU A 1 84 ? 3.122 -8.468 -15.886 1.00 83.69 84 GLU A CA 1
ATOM 729 C C . GLU A 1 84 ? 4.215 -7.888 -14.969 1.00 83.69 84 GLU A C 1
ATOM 731 O O . GLU A 1 84 ? 5.381 -8.289 -15.042 1.00 83.69 84 GLU A O 1
ATOM 736 N N . THR A 1 85 ? 3.857 -6.997 -14.042 1.00 87.44 85 THR A N 1
ATOM 737 C CA . THR A 1 85 ? 4.789 -6.406 -13.082 1.00 87.44 85 THR A CA 1
ATOM 738 C C . THR A 1 85 ? 4.380 -6.700 -11.646 1.00 87.44 85 THR A C 1
ATOM 740 O O . THR A 1 85 ? 3.214 -6.905 -11.327 1.00 87.44 85 THR A O 1
ATOM 743 N N . LYS A 1 86 ? 5.372 -6.760 -10.753 1.00 90.75 86 LYS A N 1
ATOM 744 C CA . LYS A 1 86 ? 5.139 -6.936 -9.318 1.00 90.75 86 LYS A CA 1
ATOM 745 C C . LYS A 1 86 ? 5.281 -5.596 -8.613 1.00 90.75 86 LYS A C 1
ATOM 747 O O . LYS A 1 86 ? 6.347 -4.985 -8.700 1.00 90.75 86 LYS A O 1
ATOM 752 N N . LEU A 1 87 ? 4.234 -5.194 -7.899 1.00 94.94 87 LEU A N 1
ATOM 753 C CA . LEU A 1 87 ? 4.270 -4.089 -6.951 1.00 94.94 87 LEU A CA 1
ATOM 754 C C . LEU A 1 87 ? 4.568 -4.637 -5.555 1.00 94.94 87 LEU A C 1
ATOM 756 O O . LEU A 1 87 ? 3.821 -5.463 -5.037 1.00 94.94 87 LEU A O 1
ATOM 760 N N . TYR A 1 88 ? 5.664 -4.183 -4.955 1.00 95.25 88 TYR A N 1
ATOM 761 C CA . TYR A 1 88 ? 6.033 -4.543 -3.591 1.00 95.25 88 TYR A CA 1
ATOM 762 C C . TYR A 1 88 ? 5.447 -3.517 -2.627 1.00 95.25 88 TYR A C 1
ATOM 764 O O . TYR A 1 88 ? 5.922 -2.386 -2.575 1.00 95.25 88 TYR A O 1
ATOM 772 N N . VAL A 1 89 ? 4.418 -3.909 -1.883 1.00 95.88 89 VAL A N 1
ATOM 773 C CA . VAL A 1 89 ? 3.787 -3.064 -0.864 1.00 95.88 89 VAL A CA 1
ATOM 774 C C . VAL A 1 89 ? 4.485 -3.316 0.469 1.00 95.88 89 VAL A C 1
ATOM 776 O O . VAL A 1 89 ? 4.613 -4.467 0.884 1.00 95.88 89 VAL A O 1
ATOM 779 N N . ILE A 1 90 ? 4.997 -2.264 1.101 1.00 96.94 90 ILE A N 1
ATOM 780 C CA . ILE A 1 90 ? 5.893 -2.344 2.258 1.00 96.94 90 ILE A CA 1
ATOM 781 C C . ILE A 1 90 ? 5.436 -1.339 3.318 1.00 96.94 90 ILE A C 1
ATOM 783 O O . ILE A 1 90 ? 5.170 -0.184 3.010 1.00 96.94 90 ILE A O 1
ATOM 787 N N . ALA A 1 91 ? 5.402 -1.783 4.567 1.00 96.56 91 ALA A N 1
ATOM 788 C CA . ALA A 1 91 ? 5.167 -0.966 5.751 1.00 96.56 91 ALA A CA 1
ATOM 789 C C . ALA A 1 91 ? 6.128 -1.417 6.854 1.00 96.56 91 ALA A C 1
ATOM 791 O O . ALA A 1 91 ? 6.612 -2.555 6.823 1.00 96.56 91 ALA A O 1
ATOM 792 N N . HIS A 1 92 ? 6.414 -0.535 7.812 1.00 92.56 92 HIS A N 1
ATOM 793 C CA . HIS A 1 92 ? 7.339 -0.846 8.903 1.00 92.56 92 HIS A CA 1
ATOM 794 C C . HIS A 1 92 ? 6.769 -1.927 9.835 1.00 92.56 92 HIS A C 1
ATOM 796 O O . HIS A 1 92 ? 7.494 -2.840 10.230 1.00 92.56 92 HIS A O 1
ATOM 802 N N . ASN A 1 93 ? 5.461 -1.890 10.117 1.00 93.81 93 ASN A N 1
ATOM 803 C CA . ASN A 1 93 ? 4.752 -2.943 10.835 1.00 93.81 93 ASN A CA 1
ATOM 804 C C . ASN A 1 93 ? 3.587 -3.471 9.993 1.00 93.81 93 ASN A C 1
ATOM 806 O O . ASN A 1 93 ? 2.418 -3.264 10.311 1.00 93.81 93 ASN A O 1
ATOM 810 N N . MET A 1 94 ? 3.929 -4.200 8.924 1.00 93.56 94 MET A N 1
ATOM 811 C CA . MET A 1 94 ? 2.977 -4.656 7.906 1.00 93.56 94 MET A CA 1
ATOM 812 C C . MET A 1 94 ? 1.673 -5.207 8.481 1.00 93.56 94 MET A C 1
ATOM 814 O O . MET A 1 94 ? 0.611 -4.823 8.019 1.00 93.56 94 MET A O 1
ATOM 818 N N . THR A 1 95 ? 1.721 -6.071 9.496 1.00 93.00 95 THR A N 1
ATOM 819 C CA . THR A 1 95 ? 0.503 -6.647 10.081 1.00 93.00 95 THR A CA 1
ATOM 820 C C . THR A 1 95 ? -0.411 -5.579 10.684 1.00 93.00 95 THR A C 1
ATOM 822 O O . THR A 1 95 ? -1.620 -5.627 10.477 1.00 93.00 95 THR A O 1
ATOM 825 N N . PHE A 1 96 ? 0.149 -4.620 11.421 1.00 93.50 96 PHE A N 1
ATOM 826 C CA . PHE A 1 96 ? -0.616 -3.545 12.046 1.00 93.50 96 PHE A CA 1
ATOM 827 C C . PHE A 1 96 ? -1.174 -2.581 10.996 1.00 93.50 96 PHE A C 1
ATOM 829 O O . PHE A 1 96 ? -2.390 -2.411 10.910 1.00 93.50 96 PHE A O 1
ATOM 836 N N . ASP A 1 97 ? -0.303 -2.034 10.147 1.00 93.75 97 ASP A N 1
ATOM 837 C CA . ASP A 1 97 ? -0.670 -1.073 9.103 1.00 93.75 97 ASP A CA 1
ATOM 838 C C . ASP A 1 97 ? -1.695 -1.665 8.120 1.00 93.75 97 ASP A C 1
ATOM 840 O O . ASP A 1 97 ? -2.635 -0.997 7.682 1.00 93.75 97 ASP A O 1
ATOM 844 N N . PHE A 1 98 ? -1.569 -2.956 7.806 1.00 93.19 98 PHE A N 1
ATOM 845 C CA . PHE A 1 98 ? -2.514 -3.675 6.957 1.00 93.19 98 PHE A CA 1
ATOM 846 C C . PHE A 1 98 ? -3.894 -3.837 7.608 1.00 93.19 98 PHE A C 1
ATOM 848 O O . PHE A 1 98 ? -4.912 -3.705 6.930 1.00 93.19 98 PHE A O 1
ATOM 855 N N . VAL A 1 99 ? -3.961 -4.114 8.913 1.00 93.56 99 VAL A N 1
ATOM 856 C CA . VAL A 1 99 ? -5.242 -4.228 9.631 1.00 93.56 99 VAL A CA 1
ATOM 857 C C . VAL A 1 99 ? -5.925 -2.865 9.741 1.00 93.56 99 VAL A C 1
ATOM 859 O O . VAL A 1 99 ? -7.117 -2.762 9.454 1.00 93.56 99 VAL A O 1
ATOM 862 N N . VAL A 1 100 ? -5.171 -1.825 10.098 1.00 94.25 100 VAL A N 1
ATOM 863 C CA . VAL A 1 100 ? -5.661 -0.443 10.243 1.00 94.25 100 VAL A CA 1
ATOM 864 C C . VAL A 1 100 ? -6.170 0.115 8.913 1.00 94.25 100 VAL A C 1
ATOM 866 O O . VAL A 1 100 ? -7.203 0.778 8.869 1.00 94.25 100 VAL A O 1
ATOM 869 N N . SER A 1 101 ? -5.502 -0.208 7.806 1.00 94.19 101 SER A N 1
ATOM 870 C CA . SER A 1 101 ? -5.952 0.139 6.453 1.00 94.19 101 SER A CA 1
ATOM 871 C C . SER A 1 101 ? -7.076 -0.769 5.925 1.00 94.19 101 SER A C 1
ATOM 873 O O . SER A 1 101 ? -7.321 -0.809 4.722 1.00 94.19 101 SER A O 1
ATOM 875 N N . GLU A 1 102 ? -7.781 -1.506 6.789 1.00 94.19 102 GLU A N 1
ATOM 876 C CA . GLU A 1 102 ? -8.876 -2.421 6.431 1.00 94.19 102 GLU A CA 1
ATOM 877 C C . GLU A 1 102 ? -8.494 -3.469 5.364 1.00 94.19 102 GLU A C 1
ATOM 879 O O . GLU A 1 102 ? -9.309 -3.858 4.520 1.00 94.19 102 GLU A O 1
ATOM 884 N N . GLY A 1 103 ? -7.253 -3.953 5.366 1.00 92.31 103 GLY A N 1
ATOM 885 C CA . GLY A 1 103 ? -6.711 -4.674 4.220 1.00 92.31 103 GLY A CA 1
ATOM 886 C C . GLY A 1 103 ? -7.463 -5.944 3.825 1.00 92.31 103 GLY A C 1
ATOM 887 O O . GLY A 1 103 ? -7.654 -6.200 2.637 1.00 92.31 103 GLY A O 1
ATOM 888 N N . MET A 1 104 ? -8.009 -6.694 4.786 1.00 91.38 104 MET A N 1
ATOM 889 C CA . MET A 1 104 ? -8.827 -7.884 4.494 1.00 91.38 104 MET A CA 1
ATOM 890 C C . MET A 1 104 ? -10.098 -7.558 3.691 1.00 91.38 104 MET A C 1
ATOM 892 O O . MET A 1 104 ? -10.477 -8.296 2.776 1.00 91.38 104 MET A O 1
ATOM 896 N N . LYS A 1 105 ? -10.745 -6.428 3.999 1.00 93.50 105 LYS A N 1
ATOM 897 C CA . LYS A 1 105 ? -11.947 -5.955 3.298 1.00 93.50 105 LYS A CA 1
ATOM 898 C C . LYS A 1 105 ? -11.609 -5.586 1.857 1.00 93.50 105 LYS A C 1
ATOM 900 O O . LYS A 1 105 ? -12.328 -5.972 0.935 1.00 93.50 105 LYS A O 1
ATOM 905 N N . TYR A 1 106 ? -10.506 -4.870 1.653 1.00 94.75 106 TYR A N 1
ATOM 906 C CA . TYR A 1 106 ? -10.127 -4.377 0.332 1.00 94.75 106 TYR A CA 1
ATOM 907 C C . TYR A 1 106 ? -9.487 -5.427 -0.569 1.00 94.75 106 TYR A C 1
ATOM 909 O O . TYR A 1 106 ? -9.744 -5.390 -1.768 1.00 94.75 106 TYR A O 1
ATOM 917 N N . ILE A 1 107 ? -8.756 -6.406 -0.027 1.00 92.62 107 ILE A N 1
ATOM 918 C CA . ILE A 1 107 ? -8.302 -7.569 -0.806 1.00 92.62 107 ILE A CA 1
ATOM 919 C C . ILE A 1 107 ? -9.494 -8.257 -1.472 1.0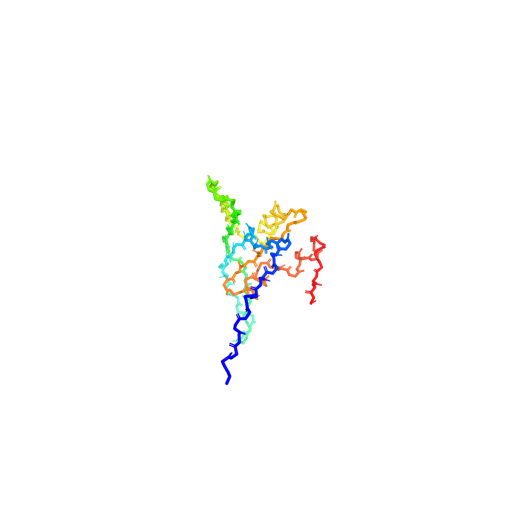0 92.62 107 ILE A C 1
ATOM 921 O O . ILE A 1 107 ? -9.475 -8.488 -2.679 1.00 92.62 107 ILE A O 1
ATOM 925 N N . THR A 1 108 ? -10.558 -8.502 -0.703 1.00 90.75 108 THR A N 1
ATOM 926 C CA . THR A 1 108 ? -11.788 -9.115 -1.221 1.00 90.75 108 THR A CA 1
ATOM 927 C C . THR A 1 108 ? -12.481 -8.200 -2.230 1.00 90.75 108 THR A C 1
ATOM 929 O O . THR A 1 108 ? -12.856 -8.642 -3.310 1.00 90.75 108 THR A O 1
ATOM 932 N N . LYS A 1 109 ? -12.603 -6.903 -1.918 1.00 92.38 109 LYS A N 1
ATOM 933 C CA . LYS A 1 109 ? -13.251 -5.911 -2.792 1.00 92.38 109 LYS A CA 1
ATOM 934 C C . LYS A 1 109 ? -12.565 -5.763 -4.155 1.00 92.38 109 LYS A C 1
ATOM 936 O O . LYS A 1 109 ? -13.244 -5.535 -5.150 1.00 92.38 109 LYS A O 1
ATOM 941 N N . TYR A 1 110 ? -11.240 -5.876 -4.191 1.00 89.50 110 TYR A N 1
ATOM 942 C CA . TYR A 1 110 ? -10.425 -5.759 -5.400 1.00 89.50 110 TYR A CA 1
ATOM 943 C C . TYR A 1 110 ? -10.112 -7.110 -6.064 1.00 89.50 110 TYR A C 1
ATOM 945 O O . TYR A 1 110 ? -9.312 -7.157 -6.994 1.00 89.50 110 TYR A O 1
ATOM 953 N N . ASN A 1 111 ? -10.756 -8.202 -5.629 1.00 90.69 111 ASN A N 1
ATOM 954 C CA . ASN A 1 111 ? -10.570 -9.558 -6.161 1.00 90.69 111 ASN A CA 1
ATOM 955 C C . ASN A 1 111 ? -9.115 -10.065 -6.116 1.00 90.69 111 ASN A C 1
ATOM 957 O O . ASN A 1 111 ? -8.701 -10.872 -6.951 1.00 90.69 111 ASN A O 1
ATOM 961 N N . TYR A 1 112 ? -8.327 -9.623 -5.135 1.00 90.25 112 TYR A N 1
ATOM 962 C CA . TYR A 1 112 ? -6.990 -10.166 -4.921 1.00 90.25 112 TYR A CA 1
ATOM 963 C C . TYR A 1 112 ? -7.067 -11.535 -4.234 1.00 90.25 112 TYR A C 1
ATOM 965 O O . TYR A 1 112 ? -7.828 -11.744 -3.291 1.00 90.25 112 TYR A O 1
ATOM 973 N N . THR A 1 113 ? -6.229 -12.472 -4.678 1.00 89.31 113 THR A N 1
ATOM 974 C CA . THR A 1 113 ? -6.090 -13.795 -4.054 1.00 89.31 113 THR A CA 1
ATOM 975 C C . THR A 1 113 ? -4.833 -13.856 -3.199 1.00 89.31 113 THR A C 1
ATOM 977 O O . THR A 1 113 ? -3.742 -13.544 -3.685 1.00 89.31 113 THR A O 1
ATOM 980 N N . LEU A 1 114 ? -4.960 -14.341 -1.967 1.00 85.56 114 LEU A N 1
ATOM 981 C CA . LEU A 1 114 ? -3.809 -14.667 -1.130 1.00 85.56 114 LEU A CA 1
ATOM 982 C C . LEU A 1 114 ? -3.141 -15.944 -1.654 1.00 85.56 114 LEU A C 1
ATOM 984 O O . LEU A 1 114 ? -3.815 -16.934 -1.938 1.00 85.56 114 LEU A O 1
ATOM 988 N N . LYS A 1 115 ? -1.816 -15.914 -1.799 1.00 84.38 115 LYS A N 1
ATOM 989 C CA . LYS A 1 115 ? -1.004 -17.081 -2.160 1.00 84.38 115 LYS A CA 1
ATOM 990 C C . LYS A 1 115 ? 0.008 -17.335 -1.048 1.00 84.38 115 LYS A C 1
ATOM 992 O O . LYS A 1 115 ? 0.733 -16.409 -0.689 1.00 84.38 115 LYS A O 1
ATOM 997 N N . ASN A 1 116 ? 0.018 -18.567 -0.544 1.00 59.66 116 ASN A N 1
ATOM 998 C CA . ASN A 1 116 ? 1.044 -19.092 0.362 1.00 59.66 116 ASN A CA 1
ATOM 999 C C . ASN A 1 116 ? 2.218 -19.674 -0.425 1.00 59.66 116 ASN A C 1
ATOM 1001 O O . ASN A 1 116 ? 1.972 -20.194 -1.539 1.00 59.66 116 ASN A O 1
#

Foldseek 3Di:
DDDDDDDDDDDDDPDDLPAFKEKEKDFDWDWDDPDPPDIDTATQKMKIWIWGHDPPPDDIDIDMDIDRALVSVLVVVVVRDDPPHDYHYDYPPCVVRCVNSVVVVSCVVVVHDDDD

Radius of gyration: 20.91 Å; chains: 1; bounding box: 63×45×48 Å

Secondary structure (DSSP, 8-state):
-PPP-----PPPPS------EEEEEEEEEEEEEEETTEEEEEEEEEEEEEEE---TTSPPEEEEEEESSHHHHHHHHHHT--TT--EEEE-TTHHHHHHHTTHHHHHHHTTPPP--

pLDDT: mean 89.12, std 10.18, range [51.47, 98.31]

Sequence (116 aa):
MRKRKFAHVLKPNKTNRNPAQFLFFDTETHEHSIKPSKKYHELKLGWACYWKRRPEGVKDTIIWKYFEDPKTFWDFLTSKVHDETKLYVIAHNMTFDFVVSEGMKYITKYNYTLKN

Organism: NCBI:txid412755